Protein AF-X0Y7M7-F1 (afdb_monomer_lite)

Radius of gyration: 15.65 Å; chains: 1; bounding box: 41×42×40 Å

Secondary structure (DSSP, 8-state):
-HHHHHHHHHHHHT---TTBPPEEEEEE-TTS-EEEEE-----EEHHHHHHHTT--HHHHHHHHHHHHHHHHHHHHTT---S---GGGEEEEEETTEEEEEE---SHHHHTT-----

Foldseek 3Di:
DVVLLVVVQVLQCPDDDQQEKHWPGWDADPVRHIDTDIDDAPFAFLVVVCVVVVPDPVRSVVQVVLVVVSQVSSVVSVAHQVDDDRRQWGWDADVNDTGIHGYGSNSVVSVPDPPDD

InterPro domains:
  IPR000719 Protein kinase domain [PF00069] (6-113)
  IPR000719 Protein kinase domain [PS50011] (1-117)
  IPR000719 Protein kinase domain [SM00220] (3-116)
  IPR008271 Serine/threonine-protein kinase, active site [PS00108] (79-91)
  IPR011009 Protein kinase-like domain superfamily [SSF56112] (3-111)

Organism: NCBI:txid412755

pLDDT: mean 82.55, std 17.76, range [35.84, 98.38]

Sequence (117 aa):
VIARFEAERQALAMMDHANIARVFDAGATNTGRPYFVMELVKGIPITEYCDKNNLDTRQRLDLFIDVCKAVQHAHQKGIIHRDIKPTNVMITLHDGKPVPKIIDFGIAKATQHRLTE

Structure (mmCIF, N/CA/C/O backbone):
data_AF-X0Y7M7-F1
#
_entry.id   AF-X0Y7M7-F1
#
loop_
_atom_site.group_PDB
_atom_site.id
_atom_site.type_symbol
_atom_site.label_atom_id
_atom_site.label_alt_id
_atom_site.label_comp_id
_atom_site.label_asym_id
_atom_site.label_entity_id
_atom_site.label_seq_id
_atom_site.pdbx_PDB_ins_code
_atom_site.Cartn_x
_atom_site.Cartn_y
_atom_site.Cartn_z
_atom_site.occupancy
_atom_site.B_iso_or_equiv
_atom_site.auth_seq_id
_atom_site.auth_comp_id
_atom_site.auth_asym_id
_atom_site.auth_atom_id
_atom_site.pdbx_PDB_model_num
ATOM 1 N N . VAL A 1 1 ? 15.244 -13.555 -18.290 1.00 49.25 1 VAL A N 1
ATOM 2 C CA . VAL A 1 1 ? 15.168 -12.646 -17.118 1.00 49.25 1 VAL A CA 1
ATOM 3 C C . VAL A 1 1 ? 14.684 -11.261 -17.538 1.00 49.25 1 VAL A C 1
ATOM 5 O O . VAL A 1 1 ? 13.636 -10.861 -17.057 1.00 49.25 1 VAL A O 1
ATOM 8 N N . ILE A 1 2 ? 15.342 -10.594 -18.497 1.00 51.91 2 ILE A N 1
ATOM 9 C CA . ILE A 1 2 ? 14.960 -9.246 -18.977 1.00 51.91 2 ILE A CA 1
ATOM 10 C C . ILE A 1 2 ? 13.522 -9.192 -19.542 1.00 51.91 2 ILE A C 1
ATOM 12 O O . ILE A 1 2 ? 12.723 -8.398 -19.066 1.00 51.91 2 ILE A O 1
ATOM 16 N N . ALA A 1 3 ? 13.138 -10.113 -20.434 1.00 51.00 3 ALA A N 1
ATOM 17 C CA . ALA A 1 3 ? 11.786 -10.125 -21.022 1.00 51.00 3 ALA A CA 1
ATOM 18 C C . ALA A 1 3 ? 10.641 -10.332 -20.001 1.00 51.00 3 ALA A C 1
ATOM 20 O O . ALA A 1 3 ? 9.521 -9.875 -20.206 1.00 51.00 3 ALA A O 1
ATOM 21 N N . ARG A 1 4 ? 10.911 -11.013 -18.876 1.00 52.66 4 ARG A N 1
ATOM 22 C CA . ARG A 1 4 ? 9.922 -11.222 -17.801 1.00 52.66 4 ARG A CA 1
ATOM 23 C C . ARG A 1 4 ? 9.771 -9.963 -16.944 1.00 52.66 4 ARG A C 1
ATOM 25 O O . ARG A 1 4 ? 8.653 -9.584 -16.620 1.00 52.66 4 ARG A O 1
ATOM 32 N N . PHE A 1 5 ? 10.891 -9.289 -16.677 1.00 56.59 5 PHE A N 1
ATOM 33 C CA . PHE A 1 5 ? 10.921 -7.987 -16.014 1.00 56.59 5 PHE A CA 1
ATOM 34 C C . PHE A 1 5 ? 10.150 -6.923 -16.812 1.00 56.59 5 PHE A C 1
ATOM 36 O O . PHE A 1 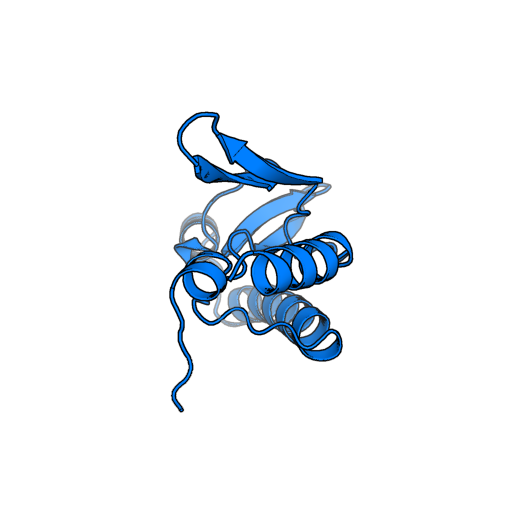5 ? 9.379 -6.163 -16.235 1.00 56.59 5 PHE A O 1
ATOM 43 N N . GLU A 1 6 ? 10.285 -6.907 -18.141 1.00 62.28 6 GLU A N 1
ATOM 44 C CA . GLU A 1 6 ? 9.525 -6.002 -19.017 1.00 62.28 6 GLU A CA 1
ATOM 45 C C . GLU A 1 6 ? 8.018 -6.301 -19.030 1.00 62.28 6 GLU A C 1
ATOM 47 O O . GLU A 1 6 ? 7.215 -5.369 -18.959 1.00 62.28 6 GLU A O 1
ATOM 52 N N . ALA A 1 7 ? 7.626 -7.580 -19.061 1.00 60.72 7 ALA A N 1
ATOM 53 C CA . ALA A 1 7 ? 6.219 -7.983 -19.016 1.00 60.72 7 ALA A CA 1
ATOM 54 C C . ALA A 1 7 ? 5.549 -7.619 -17.677 1.00 60.72 7 ALA A C 1
ATOM 56 O O . ALA A 1 7 ? 4.432 -7.100 -17.655 1.00 60.72 7 ALA A O 1
ATOM 57 N N . GLU A 1 8 ? 6.239 -7.826 -16.552 1.00 59.84 8 GLU A N 1
ATOM 58 C CA . GLU A 1 8 ? 5.741 -7.419 -15.232 1.00 59.84 8 GLU A CA 1
ATOM 59 C C . GLU A 1 8 ? 5.702 -5.892 -15.085 1.00 59.84 8 GLU A C 1
ATOM 61 O O . GLU A 1 8 ? 4.730 -5.364 -14.543 1.00 59.84 8 GLU A O 1
ATOM 66 N N . ARG A 1 9 ? 6.679 -5.164 -15.649 1.00 65.38 9 ARG A N 1
ATOM 67 C CA . ARG A 1 9 ? 6.650 -3.693 -15.723 1.00 65.38 9 ARG A CA 1
ATOM 68 C C . ARG A 1 9 ? 5.396 -3.195 -16.439 1.00 65.38 9 ARG A C 1
ATOM 70 O O . ARG A 1 9 ? 4.742 -2.278 -15.952 1.00 65.38 9 ARG A O 1
ATOM 77 N N . GLN A 1 10 ? 5.045 -3.806 -17.570 1.00 66.19 10 GLN A N 1
ATOM 78 C CA . GLN A 1 10 ? 3.826 -3.468 -18.308 1.00 66.19 10 GLN A CA 1
ATOM 79 C C . GLN A 1 10 ? 2.562 -3.778 -17.502 1.00 66.19 10 GLN A C 1
ATOM 81 O O . GLN A 1 10 ? 1.656 -2.950 -17.455 1.00 66.19 10 GLN A O 1
ATOM 86 N N . ALA A 1 11 ? 2.509 -4.925 -16.823 1.00 66.88 11 ALA A N 1
ATOM 87 C CA . ALA A 1 11 ? 1.364 -5.296 -15.995 1.00 66.8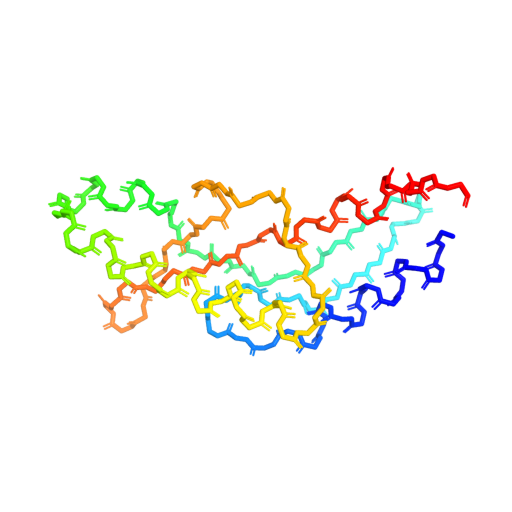8 11 ALA A CA 1
ATOM 88 C C . ALA A 1 11 ? 1.135 -4.302 -14.838 1.00 66.88 11 ALA A C 1
ATOM 90 O O . ALA A 1 11 ? -0.000 -3.904 -14.577 1.00 66.88 11 ALA A O 1
ATOM 91 N N . LEU A 1 12 ? 2.213 -3.847 -14.193 1.00 68.00 12 LEU A N 1
ATOM 92 C CA . LEU A 1 12 ? 2.167 -2.869 -13.101 1.00 68.00 12 LEU A CA 1
ATOM 93 C C . LEU A 1 12 ? 1.864 -1.448 -13.585 1.00 68.00 12 LEU A C 1
ATOM 95 O O . LEU A 1 12 ? 1.128 -0.728 -12.918 1.00 68.00 12 LEU A O 1
ATOM 99 N N . ALA A 1 13 ? 2.364 -1.054 -14.758 1.00 69.81 13 ALA A N 1
ATOM 100 C CA . ALA A 1 13 ? 2.018 0.229 -15.375 1.00 69.81 13 ALA A CA 1
ATOM 101 C C . ALA A 1 13 ? 0.528 0.312 -15.763 1.00 69.81 13 ALA A C 1
ATOM 103 O O . ALA A 1 13 ? -0.036 1.401 -15.827 1.00 69.81 13 ALA A O 1
ATOM 104 N N . MET A 1 14 ? -0.128 -0.833 -15.990 1.00 68.75 14 MET A N 1
ATOM 105 C CA . MET A 1 14 ? -1.570 -0.915 -16.254 1.00 68.75 14 MET A CA 1
ATOM 106 C C . MET A 1 14 ? -2.435 -0.970 -14.981 1.00 68.75 14 MET A C 1
ATOM 108 O O . MET A 1 14 ? -3.665 -1.044 -15.079 1.00 68.75 14 MET A O 1
ATOM 112 N N . MET A 1 15 ? -1.842 -0.965 -13.783 1.00 75.44 15 MET A N 1
ATOM 113 C CA . MET A 1 15 ? -2.606 -0.889 -12.537 1.00 75.44 15 MET A CA 1
ATOM 114 C C . MET A 1 15 ? -3.022 0.553 -12.242 1.00 75.44 15 MET A C 1
ATOM 116 O O . MET A 1 15 ? -2.242 1.347 -11.722 1.00 75.44 15 MET A O 1
ATOM 120 N N . ASP A 1 16 ? -4.291 0.859 -12.511 1.00 82.50 16 ASP A N 1
ATOM 121 C CA . ASP A 1 16 ? -4.938 2.099 -12.079 1.00 82.50 16 ASP A CA 1
ATOM 122 C C . ASP A 1 16 ? -6.064 1.790 -11.086 1.00 82.50 16 ASP A C 1
ATOM 124 O O . ASP A 1 16 ? -7.121 1.263 -11.440 1.00 82.50 16 ASP A O 1
ATOM 128 N N . HIS A 1 17 ? -5.802 2.075 -9.810 1.00 90.44 17 HIS A N 1
ATOM 129 C CA . HIS A 1 17 ? -6.750 1.894 -8.718 1.00 90.44 17 HIS A CA 1
ATOM 130 C C . HIS A 1 17 ? -6.456 2.898 -7.600 1.00 90.44 17 HIS A C 1
ATOM 132 O O . HIS A 1 17 ? -5.302 3.070 -7.212 1.00 90.44 17 HIS A O 1
ATOM 138 N N . ALA A 1 18 ? -7.491 3.520 -7.026 1.00 92.62 18 ALA A N 1
ATOM 139 C CA . ALA A 1 18 ? -7.328 4.559 -6.003 1.00 92.62 18 ALA A CA 1
ATOM 140 C C . ALA A 1 18 ? -6.517 4.081 -4.781 1.00 92.62 18 ALA A C 1
ATOM 142 O O . ALA A 1 18 ? -5.673 4.811 -4.263 1.00 92.62 18 ALA A O 1
ATOM 143 N N . ASN A 1 19 ? -6.728 2.827 -4.367 1.00 95.44 19 ASN A N 1
ATOM 144 C CA . ASN A 1 19 ? -6.054 2.209 -3.220 1.00 95.44 19 ASN A CA 1
ATOM 145 C C . ASN A 1 19 ? -4.729 1.497 -3.566 1.00 95.44 19 ASN A C 1
ATOM 147 O O . ASN A 1 19 ? -4.225 0.709 -2.767 1.00 95.44 19 ASN A O 1
ATOM 151 N N . ILE A 1 20 ? -4.154 1.744 -4.746 1.00 92.56 20 ILE A N 1
ATOM 152 C CA . ILE A 1 20 ? -2.823 1.249 -5.116 1.00 92.56 20 ILE A CA 1
ATOM 153 C C . ILE A 1 20 ? -1.948 2.433 -5.531 1.00 92.56 20 ILE A C 1
ATOM 155 O O . ILE A 1 20 ? -2.418 3.371 -6.174 1.00 92.56 20 ILE A O 1
ATOM 159 N N . ALA A 1 21 ? -0.688 2.438 -5.105 1.00 91.50 21 ALA A N 1
ATOM 160 C CA . ALA A 1 21 ? 0.285 3.412 -5.569 1.00 91.50 21 ALA A CA 1
ATOM 161 C C . ALA A 1 21 ? 0.596 3.166 -7.046 1.00 91.50 21 ALA A C 1
ATOM 163 O O . ALA A 1 21 ? 0.916 2.044 -7.447 1.00 91.50 21 ALA A O 1
ATOM 164 N N . ARG A 1 22 ? 0.496 4.219 -7.858 1.00 88.00 22 ARG A N 1
ATOM 165 C CA . ARG A 1 22 ? 0.788 4.109 -9.290 1.00 88.00 22 ARG A CA 1
ATOM 166 C C . ARG A 1 22 ? 2.283 3.944 -9.522 1.00 88.00 22 ARG A C 1
ATOM 168 O O . ARG A 1 22 ? 3.085 4.680 -8.950 1.00 88.00 22 ARG A O 1
ATOM 175 N N . VAL A 1 23 ? 2.652 3.029 -10.411 1.00 83.56 23 VAL A N 1
ATOM 176 C CA . VAL A 1 23 ? 4.012 2.940 -10.951 1.00 83.56 23 VAL A CA 1
ATOM 177 C C . VAL A 1 23 ? 4.057 3.785 -12.219 1.00 83.56 23 VAL A C 1
ATOM 179 O O . VAL A 1 23 ? 3.289 3.549 -13.147 1.00 83.56 23 VAL A O 1
ATOM 182 N N . PHE A 1 24 ? 4.928 4.789 -12.246 1.00 83.81 24 PHE A N 1
ATOM 183 C CA . PHE A 1 24 ? 5.098 5.676 -13.396 1.00 83.81 24 PHE A CA 1
ATOM 184 C C . PHE A 1 24 ? 6.112 5.125 -14.392 1.00 83.81 24 PHE A C 1
ATOM 186 O O . PHE A 1 24 ? 5.898 5.222 -15.597 1.00 83.81 24 PHE A O 1
ATOM 193 N N . ASP A 1 25 ? 7.209 4.548 -13.896 1.00 80.19 25 ASP A N 1
ATOM 194 C CA . ASP A 1 25 ? 8.254 3.986 -14.744 1.00 80.19 25 ASP A CA 1
ATOM 195 C C . ASP A 1 25 ? 9.084 2.925 -14.007 1.00 80.19 25 ASP A C 1
ATOM 197 O O . ASP A 1 25 ? 9.041 2.809 -12.780 1.00 80.19 25 ASP A O 1
ATOM 201 N N . ALA A 1 26 ? 9.868 2.156 -14.753 1.00 78.50 26 ALA A N 1
ATOM 202 C CA . ALA A 1 26 ? 10.904 1.291 -14.214 1.00 78.50 26 ALA A CA 1
ATOM 203 C C . ALA A 1 26 ? 12.059 1.176 -15.202 1.00 78.50 26 ALA A C 1
ATOM 205 O O . ALA A 1 26 ? 11.853 1.161 -16.415 1.00 78.50 26 ALA A O 1
ATOM 206 N N . GLY A 1 27 ? 13.266 1.015 -14.679 1.00 79.00 27 GLY A N 1
ATOM 207 C CA . GLY A 1 27 ? 14.460 0.895 -15.499 1.00 79.00 27 GLY A CA 1
ATOM 208 C C . GLY A 1 27 ? 15.599 0.228 -14.751 1.00 79.00 27 GLY A C 1
ATOM 209 O O . GLY A 1 27 ? 15.404 -0.412 -13.716 1.00 79.00 27 GLY A O 1
ATOM 210 N N . ALA A 1 28 ? 16.804 0.391 -15.285 1.00 83.06 28 ALA A N 1
ATOM 211 C CA . ALA A 1 28 ? 18.037 -0.005 -14.629 1.00 83.06 28 ALA A CA 1
ATOM 212 C C . ALA A 1 28 ? 19.027 1.162 -14.653 1.00 83.06 28 ALA A C 1
ATOM 214 O O . ALA A 1 28 ? 19.077 1.927 -15.614 1.00 83.06 28 ALA A O 1
ATOM 215 N N . THR A 1 29 ? 19.815 1.311 -13.592 1.00 85.25 29 THR A N 1
ATOM 216 C CA . THR A 1 29 ? 20.925 2.268 -13.563 1.00 85.25 29 THR A CA 1
ATOM 217 C C . THR A 1 29 ? 21.988 1.882 -14.595 1.00 85.25 29 THR A C 1
ATOM 219 O O . THR A 1 29 ? 22.040 0.742 -15.055 1.00 85.25 29 THR A O 1
ATOM 222 N N . ASN A 1 30 ? 22.935 2.782 -14.869 1.00 86.06 30 ASN A N 1
ATOM 223 C CA . ASN A 1 30 ? 24.105 2.488 -15.716 1.00 86.06 30 ASN A CA 1
ATOM 224 C C . ASN A 1 30 ? 24.939 1.291 -15.209 1.00 86.06 30 ASN A C 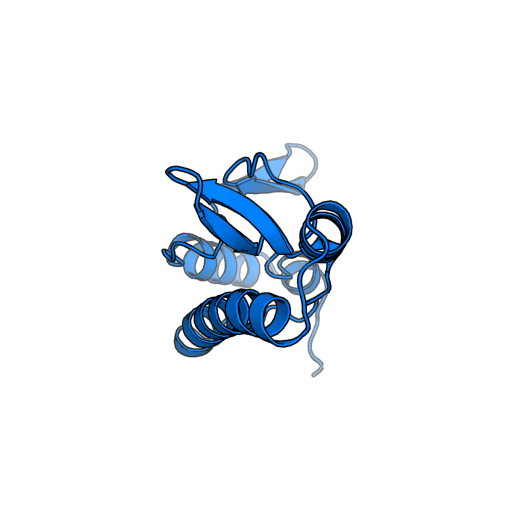1
ATOM 226 O O . ASN A 1 30 ? 25.701 0.697 -15.961 1.00 86.06 30 ASN A O 1
ATOM 230 N N . THR A 1 31 ? 24.797 0.937 -13.929 1.00 89.19 31 THR A N 1
ATOM 231 C CA . THR A 1 31 ? 25.429 -0.226 -13.287 1.00 89.19 31 THR A CA 1
ATOM 232 C C . THR A 1 31 ? 24.543 -1.480 -13.287 1.00 89.19 31 THR A C 1
ATOM 234 O O . THR A 1 31 ? 24.879 -2.465 -12.637 1.00 89.19 31 THR A O 1
ATOM 237 N N . GLY A 1 32 ? 23.403 -1.452 -13.984 1.00 79.12 32 GLY A N 1
ATOM 238 C CA . GLY A 1 32 ? 22.463 -2.566 -14.110 1.00 79.12 32 GLY A CA 1
ATOM 239 C C . GLY A 1 32 ? 21.547 -2.785 -12.902 1.00 79.12 32 GLY A C 1
ATOM 240 O O . GLY A 1 32 ? 20.865 -3.806 -12.844 1.00 79.12 32 GLY A O 1
ATOM 241 N N . ARG A 1 33 ? 21.508 -1.868 -11.922 1.00 78.56 33 ARG A N 1
ATOM 242 C CA . ARG A 1 33 ? 20.630 -2.016 -10.748 1.00 78.56 33 ARG A CA 1
ATOM 243 C C . ARG A 1 33 ? 19.200 -1.615 -11.112 1.00 78.56 33 ARG A C 1
ATOM 245 O O . ARG A 1 33 ? 19.015 -0.480 -11.550 1.00 78.56 33 ARG A O 1
ATOM 252 N N . PRO A 1 34 ? 18.196 -2.487 -10.926 1.00 76.19 34 PRO A N 1
ATOM 253 C CA . PRO A 1 34 ? 16.817 -2.150 -11.251 1.00 76.19 34 PRO A CA 1
ATOM 254 C C . PRO A 1 34 ? 16.280 -1.063 -10.312 1.00 76.19 34 PRO A C 1
ATOM 256 O O . PRO A 1 34 ? 16.601 -1.051 -9.122 1.00 76.19 34 PRO A O 1
ATOM 259 N N . TYR A 1 35 ? 15.445 -0.171 -10.841 1.00 79.94 35 TYR A N 1
ATOM 260 C CA . TYR A 1 35 ? 14.721 0.839 -10.070 1.00 79.94 35 TYR A CA 1
ATOM 261 C C . TYR A 1 35 ? 13.284 0.996 -10.570 1.00 79.94 35 TYR A C 1
ATOM 263 O O . TYR A 1 35 ? 12.973 0.691 -11.722 1.00 79.94 35 TYR A O 1
ATOM 271 N N . PHE A 1 36 ? 12.428 1.528 -9.698 1.00 79.44 36 PHE A N 1
ATOM 272 C CA . PHE A 1 36 ? 11.051 1.901 -10.003 1.00 79.44 36 PHE A CA 1
ATOM 273 C C . PHE A 1 36 ? 10.828 3.369 -9.658 1.00 79.44 36 PHE A C 1
ATOM 275 O O . PHE A 1 36 ? 11.346 3.866 -8.658 1.00 79.44 36 PHE A O 1
ATOM 282 N N . VAL A 1 37 ? 10.033 4.044 -10.477 1.00 85.38 37 VAL A N 1
ATOM 283 C CA . VAL A 1 37 ? 9.494 5.375 -10.210 1.00 85.38 37 VAL A CA 1
ATOM 284 C C . VAL A 1 37 ? 8.010 5.198 -9.941 1.00 85.38 37 VAL A C 1
ATOM 286 O O . VAL A 1 37 ? 7.285 4.656 -10.773 1.00 85.38 37 VAL A O 1
ATOM 289 N N . MET A 1 38 ? 7.549 5.629 -8.774 1.00 86.44 38 MET A N 1
ATOM 290 C CA . MET A 1 38 ? 6.172 5.427 -8.331 1.00 86.44 38 MET A CA 1
ATOM 291 C C . MET A 1 38 ? 5.636 6.650 -7.596 1.00 86.44 38 MET A C 1
ATOM 293 O O . MET A 1 38 ? 6.376 7.574 -7.255 1.00 86.44 38 MET A O 1
ATOM 297 N N . GLU A 1 39 ? 4.330 6.648 -7.371 1.00 89.69 39 GLU A N 1
ATOM 298 C CA . GLU A 1 39 ? 3.614 7.653 -6.601 1.00 89.69 39 GLU A CA 1
ATOM 299 C C . GLU A 1 39 ? 4.228 7.843 -5.209 1.00 89.69 39 GLU A C 1
ATOM 301 O O . GLU A 1 39 ? 4.370 6.898 -4.432 1.00 89.69 39 GLU A O 1
ATOM 306 N N . LEU A 1 40 ? 4.552 9.095 -4.870 1.00 91.44 40 LEU A N 1
ATOM 307 C CA . LEU A 1 40 ? 4.964 9.456 -3.519 1.00 91.44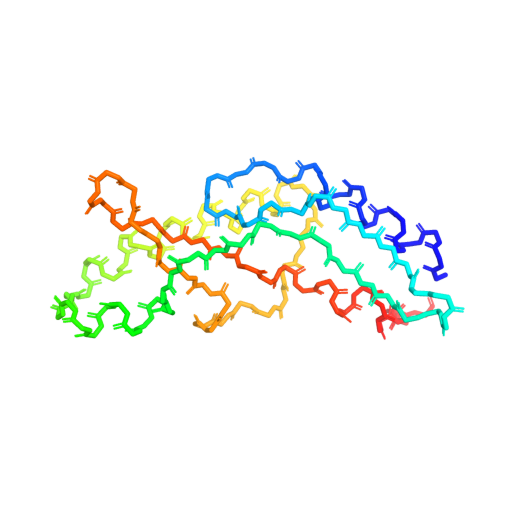 40 LEU A CA 1
ATOM 308 C C . LEU A 1 40 ? 3.734 9.539 -2.611 1.00 91.44 40 LEU A C 1
ATOM 310 O O . LEU A 1 40 ? 3.028 10.549 -2.577 1.00 91.44 40 LEU A O 1
ATOM 314 N N . VAL A 1 41 ? 3.512 8.487 -1.831 1.00 93.00 41 VAL A N 1
ATOM 315 C CA . VAL A 1 41 ? 2.396 8.410 -0.887 1.00 93.00 41 VAL A CA 1
ATOM 316 C C . VAL A 1 41 ? 2.767 9.101 0.425 1.00 93.00 41 VAL A C 1
ATOM 318 O O . VAL A 1 41 ? 3.474 8.548 1.264 1.00 93.00 41 VAL A O 1
ATOM 321 N N . LYS A 1 42 ? 2.273 10.329 0.616 1.00 91.25 42 LYS A N 1
ATOM 322 C CA . LYS A 1 42 ? 2.459 11.115 1.850 1.00 91.25 42 LYS A CA 1
ATOM 323 C C . LYS A 1 42 ? 1.456 10.684 2.927 1.00 91.25 42 LYS A C 1
ATOM 325 O O . LYS A 1 42 ? 0.507 11.405 3.222 1.00 91.25 42 LYS A O 1
ATOM 330 N N . GLY A 1 43 ? 1.642 9.482 3.463 1.00 94.12 43 GLY A N 1
ATOM 331 C CA . GLY A 1 43 ? 0.776 8.891 4.485 1.00 94.12 43 GLY A CA 1
ATOM 332 C C . GLY A 1 43 ? 1.546 8.337 5.680 1.00 94.12 43 GLY A C 1
ATOM 333 O O . GLY A 1 43 ? 2.761 8.497 5.773 1.00 94.12 43 GLY A O 1
ATOM 334 N N . ILE A 1 44 ? 0.835 7.642 6.566 1.00 96.44 44 ILE A N 1
ATOM 335 C CA . ILE A 1 44 ? 1.424 6.838 7.652 1.00 96.44 44 ILE A CA 1
ATOM 336 C C . ILE A 1 44 ? 0.957 5.378 7.545 1.00 96.44 44 ILE A C 1
ATOM 338 O O . ILE A 1 44 ? -0.108 5.146 6.971 1.00 96.44 44 ILE A O 1
ATOM 342 N N . PRO A 1 45 ? 1.696 4.390 8.076 1.00 97.56 45 PRO A N 1
ATOM 343 C CA . PRO A 1 45 ? 1.268 2.992 8.064 1.00 97.56 45 PRO A CA 1
ATOM 344 C C . PRO A 1 45 ? -0.132 2.791 8.658 1.00 97.56 45 PRO A C 1
ATOM 346 O O . PRO A 1 45 ? -0.507 3.444 9.635 1.00 97.56 45 PRO A O 1
ATOM 349 N N . ILE A 1 46 ? -0.902 1.858 8.094 1.00 98.12 46 ILE A N 1
ATOM 350 C CA . ILE A 1 46 ? -2.308 1.640 8.466 1.00 98.12 46 ILE A CA 1
ATOM 351 C C . ILE A 1 46 ? -2.505 1.361 9.958 1.00 98.12 46 ILE A C 1
ATOM 353 O O . ILE A 1 46 ? -3.416 1.915 10.564 1.00 98.12 46 ILE A O 1
ATOM 357 N N . THR A 1 47 ? -1.640 0.557 10.578 1.00 97.25 47 THR A N 1
ATOM 358 C CA . THR A 1 47 ? -1.733 0.254 12.013 1.00 97.25 47 THR A CA 1
ATOM 359 C C . THR A 1 47 ? -1.464 1.487 12.866 1.00 97.25 47 THR A C 1
ATOM 361 O O . THR A 1 47 ? -2.216 1.752 13.796 1.00 97.25 47 THR A O 1
ATOM 364 N N . GLU A 1 48 ? -0.470 2.296 12.494 1.00 98.00 48 GLU A N 1
ATOM 365 C CA . GLU A 1 48 ? -0.158 3.548 13.188 1.00 98.00 48 GLU A CA 1
ATOM 366 C C . GLU A 1 48 ? -1.322 4.544 13.101 1.00 98.00 48 GLU A C 1
ATOM 368 O O . GLU A 1 48 ? -1.663 5.184 14.094 1.00 98.00 48 GLU A O 1
ATOM 373 N N . TYR A 1 49 ? -1.974 4.649 11.938 1.00 98.06 49 TYR A N 1
ATOM 374 C CA . TYR A 1 49 ? -3.176 5.469 11.792 1.00 98.06 49 TYR A CA 1
ATOM 375 C C . TYR A 1 49 ? -4.312 4.984 12.695 1.00 98.06 49 TYR A C 1
ATOM 377 O O . TYR A 1 49 ? -4.918 5.790 13.404 1.00 98.06 49 TYR A O 1
ATOM 385 N N . CYS A 1 50 ? -4.591 3.680 12.683 1.00 98.25 50 CYS A N 1
ATOM 386 C CA . CYS A 1 50 ? -5.641 3.087 13.504 1.00 98.25 50 CYS A CA 1
ATOM 387 C C . CYS A 1 50 ? -5.412 3.342 14.997 1.00 98.25 50 CYS A C 1
ATOM 389 O O . CYS A 1 50 ? -6.357 3.670 15.710 1.00 98.25 50 CYS A O 1
ATOM 391 N N . ASP A 1 51 ? -4.167 3.222 15.457 1.00 98.00 51 ASP A N 1
ATOM 392 C CA . ASP A 1 51 ? -3.817 3.405 16.863 1.00 98.00 51 ASP A CA 1
ATOM 393 C C . ASP A 1 51 ? -3.869 4.886 17.266 1.00 98.00 51 ASP A C 1
ATOM 395 O O . ASP A 1 51 ? -4.499 5.223 18.266 1.00 98.00 51 ASP A O 1
ATOM 399 N N . LYS A 1 52 ? -3.319 5.801 16.453 1.00 97.94 52 LYS A N 1
ATOM 400 C CA . LYS A 1 52 ? -3.370 7.252 16.727 1.00 97.94 52 LYS A CA 1
ATOM 401 C C . LYS A 1 52 ? -4.791 7.809 16.801 1.00 97.94 52 LYS A C 1
ATOM 403 O O . LYS A 1 52 ? -5.037 8.746 17.554 1.00 97.94 52 LYS A O 1
ATOM 408 N N . ASN A 1 53 ? -5.710 7.256 16.012 1.00 97.88 53 ASN A N 1
ATOM 409 C CA . ASN A 1 53 ? -7.105 7.697 15.966 1.00 97.88 53 ASN A CA 1
ATOM 410 C C . ASN A 1 53 ? -8.026 6.854 16.860 1.00 97.88 53 ASN A C 1
ATOM 412 O O . ASN A 1 53 ? -9.234 7.069 16.840 1.00 97.88 53 ASN A O 1
ATOM 416 N N . ASN A 1 54 ? -7.473 5.915 17.640 1.00 98.06 54 ASN A N 1
ATOM 417 C CA . ASN A 1 54 ? -8.222 5.006 18.512 1.00 98.06 54 ASN A CA 1
ATOM 418 C C . ASN A 1 54 ? -9.380 4.295 17.790 1.00 98.06 54 ASN A C 1
ATOM 420 O O . ASN A 1 54 ? -10.477 4.174 18.333 1.00 98.06 54 ASN A O 1
ATOM 424 N N . LEU A 1 55 ? -9.139 3.840 16.556 1.00 98.38 55 LEU A N 1
ATOM 425 C CA . LEU A 1 55 ? -10.172 3.181 15.763 1.00 98.38 55 LEU A CA 1
ATOM 426 C C . LEU A 1 55 ? -10.591 1.859 16.403 1.00 98.38 55 LEU A C 1
ATOM 428 O O . LEU A 1 55 ? -9.740 1.027 16.752 1.00 98.38 55 LEU A O 1
ATOM 432 N N . ASP A 1 56 ? -11.901 1.646 16.472 1.00 98.31 56 ASP A N 1
ATOM 433 C CA . ASP A 1 56 ? -12.482 0.379 16.889 1.00 98.31 56 ASP A CA 1
ATOM 434 C C . ASP A 1 56 ? -12.300 -0.713 15.818 1.00 98.31 56 ASP A C 1
ATOM 436 O O . ASP A 1 56 ? -11.835 -0.482 14.695 1.00 98.31 56 ASP A O 1
ATOM 440 N N . THR A 1 57 ? -12.658 -1.951 16.160 1.00 98.25 57 THR A N 1
ATOM 441 C CA . THR A 1 57 ? -12.521 -3.091 15.246 1.00 98.25 57 THR A CA 1
ATOM 442 C C . THR A 1 57 ? -13.301 -2.903 13.947 1.00 98.25 57 THR A C 1
ATOM 444 O O . THR A 1 57 ? -12.814 -3.308 12.893 1.00 98.25 57 THR A O 1
ATOM 447 N N . ARG A 1 58 ? -14.490 -2.294 13.991 1.00 98.31 58 ARG A N 1
ATOM 448 C CA . ARG A 1 58 ? -15.320 -2.103 12.798 1.00 98.31 58 ARG A CA 1
ATOM 449 C C . ARG A 1 58 ? -14.660 -1.108 11.848 1.00 98.31 58 ARG A C 1
ATOM 451 O O . ARG A 1 58 ? -14.471 -1.432 10.684 1.00 98.31 58 ARG A O 1
ATOM 458 N N . GLN A 1 59 ? -14.210 0.029 12.363 1.00 98.00 59 GLN A N 1
ATOM 459 C CA . GLN A 1 59 ? -13.513 1.056 11.591 1.00 98.00 59 GLN A CA 1
ATOM 460 C C . GLN A 1 59 ? -12.205 0.531 10.979 1.00 98.00 59 GLN A C 1
ATOM 462 O O . GLN A 1 59 ? -11.872 0.846 9.836 1.00 98.00 59 GLN A O 1
ATOM 467 N N . ARG A 1 60 ? -11.466 -0.314 11.711 1.00 98.25 60 ARG A N 1
ATOM 468 C CA . ARG A 1 60 ? -10.273 -0.999 11.181 1.00 98.25 60 ARG A CA 1
ATOM 469 C C . ARG A 1 60 ? -10.626 -1.937 10.023 1.00 98.25 60 ARG A C 1
ATOM 471 O O . ARG A 1 60 ? -9.902 -1.977 9.029 1.00 98.25 60 ARG A O 1
ATOM 478 N N . LEU A 1 61 ? -11.725 -2.684 10.142 1.00 98.25 61 LEU A N 1
ATOM 479 C CA . LEU A 1 61 ? -12.202 -3.574 9.083 1.00 98.25 61 LEU A CA 1
ATOM 480 C C . LEU A 1 61 ? -12.695 -2.800 7.858 1.00 98.25 61 LEU A C 1
ATOM 482 O O . LEU A 1 61 ? -12.433 -3.246 6.746 1.00 98.25 61 LEU A O 1
ATOM 486 N N . ASP A 1 62 ? -13.317 -1.634 8.034 1.00 97.88 62 ASP A N 1
ATOM 487 C CA . ASP A 1 62 ? -13.738 -0.783 6.916 1.00 97.88 62 ASP A CA 1
ATOM 488 C C . ASP A 1 62 ? -12.535 -0.354 6.057 1.00 97.88 62 ASP A C 1
ATOM 490 O O . ASP A 1 62 ? -12.565 -0.493 4.833 1.00 97.88 62 ASP A O 1
ATOM 494 N N . LEU A 1 63 ? -11.424 0.054 6.686 1.00 98.06 63 LEU A N 1
ATOM 495 C CA . LEU A 1 63 ? -10.169 0.324 5.969 1.00 98.06 63 LEU A CA 1
ATOM 496 C C . LEU A 1 63 ? -9.618 -0.936 5.289 1.00 98.06 63 LEU A C 1
ATOM 498 O O . LEU A 1 63 ? -9.137 -0.884 4.157 1.00 98.06 63 LEU A O 1
ATOM 502 N N . PHE A 1 64 ? -9.677 -2.081 5.970 1.00 97.62 64 PHE A N 1
ATOM 503 C CA . PHE A 1 64 ? -9.157 -3.331 5.427 1.00 97.62 64 PHE A CA 1
ATOM 504 C C . PHE A 1 64 ? -9.971 -3.840 4.229 1.00 97.62 64 PHE A C 1
ATOM 506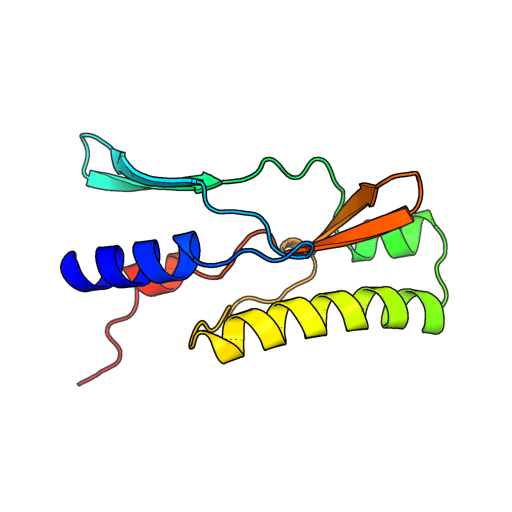 O O . PHE A 1 64 ? -9.397 -4.394 3.295 1.00 97.62 64 PHE A O 1
ATOM 513 N N . ILE A 1 65 ? -11.281 -3.590 4.188 1.00 98.25 65 ILE A N 1
ATOM 514 C CA . ILE A 1 65 ? -12.126 -3.897 3.028 1.00 98.25 65 ILE A CA 1
ATOM 515 C C . ILE A 1 65 ? -11.608 -3.175 1.777 1.00 98.25 65 ILE A C 1
ATOM 517 O O . ILE A 1 65 ? -11.533 -3.784 0.709 1.00 98.25 65 ILE A O 1
ATOM 521 N N . ASP A 1 66 ? -11.194 -1.913 1.889 1.00 97.81 66 ASP A N 1
ATOM 522 C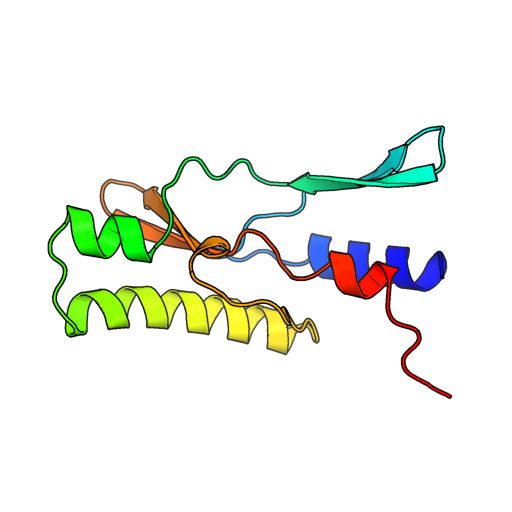 CA . ASP A 1 66 ? -10.631 -1.172 0.754 1.00 97.81 66 ASP A CA 1
ATOM 523 C C . ASP A 1 66 ? -9.257 -1.709 0.322 1.00 97.81 66 ASP A C 1
ATOM 525 O O . ASP A 1 66 ? -8.963 -1.783 -0.876 1.00 97.81 66 ASP A O 1
ATOM 529 N N . VAL A 1 67 ? -8.446 -2.195 1.269 1.00 97.12 67 VAL A N 1
ATOM 530 C CA . VAL A 1 67 ? -7.220 -2.954 0.962 1.00 97.12 67 VAL A CA 1
ATOM 531 C C . VAL A 1 67 ? -7.561 -4.231 0.184 1.00 97.12 67 VAL A C 1
ATOM 533 O O . VAL A 1 67 ? -6.939 -4.513 -0.841 1.00 97.12 67 VAL A O 1
ATOM 536 N N . CYS A 1 68 ? -8.580 -4.986 0.608 1.00 97.19 68 CYS A N 1
ATOM 537 C CA . CYS A 1 68 ? -9.031 -6.189 -0.091 1.00 97.19 68 CYS A CA 1
ATOM 538 C C . CYS A 1 68 ? -9.524 -5.890 -1.514 1.00 97.19 68 CYS A C 1
ATOM 540 O O . CYS A 1 68 ? -9.209 -6.656 -2.424 1.00 97.19 68 CYS A O 1
ATOM 542 N N . LYS A 1 69 ? -10.235 -4.776 -1.734 1.00 96.81 69 LYS A N 1
ATOM 543 C CA . LYS A 1 69 ? -10.658 -4.341 -3.079 1.00 96.81 69 LYS A CA 1
ATOM 544 C C . LYS A 1 69 ? -9.457 -4.076 -3.989 1.00 96.81 69 LYS A C 1
ATOM 546 O O . LYS A 1 69 ? -9.442 -4.553 -5.122 1.00 96.81 69 LYS A O 1
ATOM 551 N N . ALA A 1 70 ? -8.420 -3.398 -3.488 1.00 94.00 70 ALA A N 1
ATOM 552 C CA . ALA A 1 70 ? -7.170 -3.214 -4.230 1.00 94.00 70 ALA A CA 1
ATOM 553 C C . ALA A 1 70 ? -6.486 -4.545 -4.571 1.00 94.00 70 ALA A C 1
ATOM 555 O O . ALA A 1 70 ? -6.072 -4.761 -5.710 1.00 94.00 70 ALA A O 1
ATOM 556 N N . VAL A 1 71 ? -6.389 -5.462 -3.606 1.00 93.12 71 VAL A N 1
ATOM 557 C CA . VAL A 1 71 ? -5.800 -6.789 -3.838 1.00 93.12 71 VAL A CA 1
ATOM 558 C C . VAL A 1 71 ? -6.607 -7.573 -4.875 1.00 93.12 71 VAL A C 1
ATOM 560 O O . VAL A 1 71 ? -6.031 -8.147 -5.797 1.00 93.12 71 VAL A O 1
ATOM 563 N N . GLN A 1 72 ? -7.938 -7.551 -4.787 1.00 94.19 72 GLN A N 1
ATOM 564 C CA . GLN A 1 72 ? -8.808 -8.198 -5.766 1.00 94.19 72 GLN A CA 1
ATOM 565 C C . GLN A 1 72 ? -8.623 -7.613 -7.169 1.00 94.19 72 GLN A C 1
ATOM 567 O O . GLN A 1 72 ? -8.535 -8.366 -8.138 1.00 94.19 72 GLN A O 1
ATOM 572 N N . HIS A 1 73 ? -8.506 -6.291 -7.281 1.00 90.44 73 HIS A N 1
ATOM 573 C CA . HIS A 1 73 ? -8.231 -5.624 -8.548 1.00 90.44 73 HIS A CA 1
ATOM 574 C C . HIS A 1 73 ? -6.896 -6.072 -9.166 1.00 90.44 73 HIS A C 1
ATOM 576 O O . HIS A 1 73 ? -6.823 -6.317 -10.371 1.00 90.44 73 HIS A O 1
ATOM 582 N N . ALA A 1 74 ? -5.846 -6.222 -8.355 1.00 87.25 74 ALA A N 1
ATOM 583 C CA . ALA A 1 74 ? -4.569 -6.759 -8.819 1.00 87.25 74 ALA A CA 1
ATOM 584 C C . ALA A 1 74 ? -4.696 -8.226 -9.270 1.00 87.25 74 ALA A C 1
ATOM 586 O O . ALA A 1 74 ? -4.212 -8.590 -10.343 1.00 87.25 74 ALA A O 1
ATOM 587 N N . HIS A 1 75 ? -5.422 -9.051 -8.510 1.00 88.56 75 HIS A N 1
ATOM 588 C CA . HIS A 1 75 ? -5.663 -10.453 -8.858 1.00 88.56 75 HIS A CA 1
ATOM 589 C C . HIS A 1 75 ? -6.418 -10.609 -10.187 1.00 88.56 75 HIS A C 1
ATOM 591 O O . HIS A 1 75 ? -6.074 -11.481 -10.980 1.00 88.56 75 HIS A O 1
ATOM 597 N N . GLN A 1 76 ? -7.391 -9.740 -10.483 1.00 87.12 76 GLN A N 1
ATOM 598 C CA . GLN A 1 76 ? -8.099 -9.725 -11.774 1.00 87.12 76 GLN A CA 1
ATOM 599 C C . GLN A 1 76 ? -7.172 -9.437 -12.966 1.00 87.12 76 GLN A C 1
ATOM 601 O O . GLN A 1 76 ? -7.492 -9.805 -14.093 1.00 87.12 76 GLN A O 1
ATOM 606 N N . LYS A 1 77 ? -6.016 -8.811 -12.721 1.00 81.69 77 LYS A N 1
ATOM 607 C CA . LYS A 1 77 ? -4.958 -8.573 -13.713 1.00 81.69 77 LYS A CA 1
ATOM 608 C C . LYS A 1 77 ? -3.840 -9.625 -13.672 1.00 81.69 77 LYS A C 1
ATOM 610 O O . LYS A 1 77 ? -2.815 -9.448 -14.322 1.00 81.69 77 LYS A O 1
ATOM 615 N N . GLY A 1 78 ? -4.015 -10.705 -12.906 1.00 80.44 78 GLY A N 1
ATOM 616 C CA . GLY A 1 78 ? -3.029 -11.780 -12.759 1.00 80.44 78 GLY A CA 1
ATOM 617 C C . GLY A 1 78 ? -1.818 -11.423 -11.891 1.00 80.44 78 GLY A C 1
ATOM 618 O O . GLY A 1 78 ? -0.826 -12.150 -11.896 1.00 80.44 78 GLY A O 1
ATOM 619 N N . ILE A 1 79 ? -1.873 -10.319 -11.140 1.00 80.19 79 ILE A N 1
ATOM 620 C CA . ILE A 1 79 ? -0.762 -9.829 -10.317 1.00 80.19 79 ILE A CA 1
ATOM 621 C C . ILE A 1 79 ? -0.960 -10.294 -8.879 1.00 80.19 79 ILE A C 1
ATOM 623 O O . ILE A 1 79 ? -2.011 -10.066 -8.292 1.00 80.19 79 ILE A O 1
ATOM 627 N N . ILE A 1 80 ? 0.068 -10.903 -8.283 1.00 82.81 80 ILE A N 1
ATOM 628 C CA . ILE A 1 80 ? 0.057 -11.354 -6.884 1.00 82.81 80 ILE A CA 1
ATOM 629 C C . ILE A 1 80 ? 1.058 -10.513 -6.090 1.00 82.81 80 ILE A C 1
ATOM 631 O O . ILE A 1 80 ? 2.246 -10.522 -6.400 1.00 82.81 80 ILE A O 1
ATOM 635 N N . HIS A 1 81 ? 0.605 -9.843 -5.027 1.00 85.38 81 HIS A N 1
ATOM 636 C CA . HIS A 1 81 ? 1.459 -8.952 -4.229 1.00 85.38 81 HIS A CA 1
ATOM 637 C C . HIS A 1 81 ? 2.537 -9.686 -3.411 1.00 85.38 81 HIS A C 1
ATOM 639 O O . HIS A 1 81 ? 3.642 -9.179 -3.256 1.00 85.38 81 HIS A O 1
ATOM 645 N N . ARG A 1 82 ? 2.238 -10.871 -2.856 1.00 84.19 82 ARG A N 1
ATOM 646 C CA . ARG A 1 82 ? 3.168 -11.770 -2.118 1.00 84.19 82 ARG A CA 1
ATOM 647 C C . ARG A 1 82 ? 3.810 -11.261 -0.816 1.00 84.19 82 ARG A C 1
ATOM 649 O O . ARG A 1 82 ? 4.390 -12.074 -0.106 1.00 84.19 82 ARG A O 1
ATOM 656 N N . ASP A 1 83 ? 3.713 -9.976 -0.505 1.00 86.31 83 ASP A N 1
ATOM 657 C CA . ASP A 1 83 ? 4.262 -9.358 0.716 1.00 86.31 83 ASP A CA 1
ATOM 658 C C . ASP A 1 83 ? 3.284 -8.342 1.335 1.00 86.31 83 ASP A C 1
ATOM 660 O O . ASP A 1 83 ? 3.629 -7.200 1.639 1.00 86.31 83 ASP A O 1
ATOM 664 N N . ILE A 1 84 ? 2.010 -8.730 1.452 1.00 90.62 84 ILE A N 1
ATOM 665 C CA . ILE A 1 84 ? 1.009 -7.896 2.125 1.00 90.62 84 ILE A CA 1
ATOM 666 C C . ILE A 1 84 ? 1.301 -7.911 3.625 1.00 90.62 84 ILE A C 1
ATOM 668 O O . ILE A 1 84 ? 1.189 -8.944 4.283 1.00 90.62 84 ILE A O 1
ATOM 672 N N . LYS A 1 85 ? 1.651 -6.743 4.160 1.00 92.44 85 LYS A N 1
ATOM 673 C CA . LYS A 1 85 ? 1.919 -6.502 5.581 1.00 92.44 85 LYS A CA 1
ATOM 674 C C . LYS A 1 85 ? 1.633 -5.034 5.925 1.00 92.44 85 LYS A C 1
ATOM 676 O O . LYS A 1 85 ? 1.625 -4.207 5.011 1.00 92.44 85 LYS A O 1
ATOM 681 N N . PRO A 1 86 ? 1.436 -4.675 7.207 1.00 94.19 86 PRO A N 1
ATOM 682 C CA . PRO A 1 86 ? 1.046 -3.317 7.595 1.00 94.19 86 PRO A CA 1
ATOM 683 C C . PRO A 1 86 ? 1.952 -2.197 7.071 1.00 94.19 86 PRO A C 1
ATOM 685 O O . PRO A 1 86 ? 1.454 -1.142 6.696 1.00 94.19 86 PRO A O 1
ATOM 688 N N . THR A 1 87 ? 3.266 -2.425 6.983 1.00 91.12 87 THR A N 1
ATOM 689 C CA . THR A 1 87 ? 4.222 -1.419 6.483 1.00 91.12 87 THR A CA 1
ATOM 690 C C . THR A 1 87 ? 4.068 -1.117 4.991 1.00 91.12 87 THR A C 1
ATOM 692 O O . THR A 1 87 ? 4.572 -0.101 4.532 1.00 91.12 87 THR A O 1
ATOM 695 N N . ASN A 1 88 ? 3.377 -1.980 4.239 1.00 94.31 88 ASN A N 1
ATOM 696 C CA . ASN A 1 88 ? 3.144 -1.823 2.801 1.00 94.31 88 ASN A CA 1
ATOM 697 C C . ASN A 1 88 ? 1.754 -1.237 2.500 1.00 94.31 88 ASN A C 1
ATOM 699 O O . ASN A 1 88 ? 1.374 -1.124 1.334 1.00 94.31 88 ASN A O 1
ATOM 703 N N . VAL A 1 89 ? 0.997 -0.852 3.535 1.00 96.81 89 VAL A N 1
ATOM 704 C CA . VAL A 1 89 ? -0.309 -0.198 3.420 1.00 96.81 89 VAL A CA 1
ATOM 705 C C . VAL A 1 89 ? -0.257 1.133 4.159 1.00 96.81 89 VAL A C 1
ATOM 707 O O . VAL A 1 89 ? -0.194 1.183 5.386 1.00 96.81 89 VAL A O 1
ATOM 710 N N . MET A 1 90 ? -0.308 2.217 3.397 1.00 97.38 90 MET A N 1
ATOM 711 C CA . MET A 1 90 ? -0.247 3.583 3.906 1.00 97.38 90 MET A CA 1
ATOM 712 C C . MET A 1 90 ? -1.641 4.202 3.918 1.00 97.38 90 MET A C 1
ATOM 714 O O . MET A 1 90 ? -2.420 3.988 2.997 1.00 97.38 90 MET A O 1
ATOM 718 N N . ILE A 1 91 ? -1.952 5.003 4.930 1.00 98.06 91 ILE A N 1
ATOM 719 C CA . ILE A 1 91 ? -3.163 5.818 4.989 1.00 98.06 91 ILE A CA 1
ATOM 720 C C . ILE A 1 91 ? -2.810 7.241 4.582 1.00 98.06 91 ILE A C 1
ATOM 722 O O . ILE A 1 91 ? -1.983 7.896 5.220 1.00 98.06 91 ILE A O 1
ATOM 726 N N . THR A 1 92 ? -3.467 7.720 3.532 1.00 96.50 92 THR A N 1
ATOM 727 C CA . THR A 1 92 ? -3.483 9.131 3.137 1.00 96.50 92 THR A CA 1
ATOM 728 C C . THR A 1 92 ? -4.822 9.757 3.485 1.00 96.50 92 THR A C 1
ATOM 730 O O . THR A 1 92 ? -5.820 9.049 3.601 1.00 96.50 92 THR A O 1
ATOM 733 N N . LEU A 1 93 ? -4.868 11.081 3.601 1.00 95.25 93 LEU A N 1
ATOM 734 C CA . LEU A 1 93 ? -6.125 11.809 3.743 1.00 95.25 93 LEU A CA 1
ATOM 735 C C . LEU A 1 93 ? -6.516 12.422 2.401 1.00 95.25 93 LEU A C 1
ATOM 737 O O . LEU A 1 93 ? -5.739 13.169 1.811 1.00 95.25 93 LEU A O 1
ATOM 741 N N . HIS A 1 94 ? -7.726 12.120 1.945 1.00 92.19 94 HIS A N 1
ATOM 742 C CA . HIS A 1 94 ? -8.326 12.715 0.756 1.00 92.19 94 HIS A CA 1
ATOM 743 C C . HIS A 1 94 ? -9.629 13.386 1.188 1.00 92.19 94 HIS A C 1
ATOM 745 O O . HIS A 1 94 ? -10.524 12.716 1.703 1.00 92.19 94 HIS A O 1
ATOM 751 N N . ASP A 1 95 ? -9.688 14.716 1.097 1.00 92.44 95 ASP A N 1
ATOM 752 C CA . ASP A 1 95 ? -10.786 15.536 1.635 1.00 92.44 95 ASP A CA 1
ATOM 753 C C . ASP A 1 95 ? -11.140 15.194 3.098 1.00 92.44 95 ASP A C 1
ATOM 755 O O . ASP A 1 95 ? -12.302 15.077 3.483 1.00 92.44 95 ASP A O 1
ATOM 759 N N . GLY A 1 96 ? -10.108 14.962 3.920 1.00 90.94 96 GLY A N 1
ATOM 760 C CA . GLY A 1 96 ? -10.245 14.597 5.335 1.00 90.94 96 GLY A CA 1
ATOM 761 C C . GLY A 1 96 ? -10.640 13.139 5.601 1.00 90.94 96 GLY A C 1
ATOM 762 O O . GLY A 1 96 ? -10.671 12.730 6.760 1.00 90.94 96 GLY A O 1
ATOM 763 N N . LYS A 1 97 ? -10.899 12.332 4.567 1.00 94.25 97 LYS A N 1
ATOM 764 C CA . LYS A 1 97 ? -11.223 10.907 4.709 1.00 94.25 97 LYS A CA 1
ATOM 765 C C . LYS A 1 97 ? -9.967 10.040 4.600 1.00 94.25 97 LYS A C 1
ATOM 767 O O . LYS A 1 97 ? -9.155 10.281 3.702 1.00 94.25 97 LYS A O 1
ATOM 772 N N . PRO A 1 98 ? -9.796 9.023 5.464 1.00 96.81 98 PRO A N 1
ATOM 773 C CA . PRO A 1 98 ? -8.694 8.083 5.336 1.00 96.81 98 PRO A CA 1
ATOM 774 C C . PRO A 1 98 ? -8.884 7.198 4.109 1.00 96.81 98 PRO A C 1
ATOM 776 O O . PRO A 1 98 ? -9.925 6.572 3.931 1.00 96.81 98 PRO A O 1
ATOM 779 N N . VAL A 1 99 ? -7.851 7.132 3.278 1.00 97.00 99 VAL A N 1
ATOM 780 C CA . VAL A 1 99 ? -7.795 6.283 2.091 1.00 97.00 99 VAL A CA 1
ATOM 781 C C . VAL A 1 99 ? -6.568 5.382 2.217 1.00 97.00 99 VAL A C 1
ATOM 783 O O . VAL A 1 99 ? -5.445 5.899 2.238 1.00 97.00 99 VAL A O 1
ATOM 786 N N . PRO A 1 100 ? -6.740 4.051 2.315 1.00 97.56 100 PRO A N 1
ATOM 787 C CA . PRO A 1 100 ? -5.619 3.125 2.300 1.00 97.56 100 PRO A CA 1
ATOM 788 C C . PRO A 1 100 ? -5.040 3.024 0.894 1.00 97.56 100 PRO A C 1
ATOM 790 O O . PRO A 1 100 ? -5.773 2.959 -0.091 1.00 97.56 100 PRO A O 1
ATOM 793 N N . LYS A 1 101 ? -3.717 2.981 0.799 1.00 96.00 101 LYS A N 1
ATOM 794 C CA . LYS A 1 101 ? -2.975 2.832 -0.445 1.00 96.00 101 LYS A CA 1
ATOM 795 C C . LYS A 1 101 ? -1.845 1.833 -0.248 1.00 96.00 101 LYS A C 1
ATOM 797 O O . LYS A 1 101 ? -1.006 1.988 0.637 1.00 96.00 101 LYS A O 1
ATOM 802 N N . ILE A 1 102 ? -1.839 0.797 -1.073 1.00 94.38 102 ILE A N 1
ATOM 803 C CA . ILE A 1 102 ? -0.798 -0.229 -1.075 1.00 94.38 102 ILE A CA 1
ATOM 804 C C . ILE A 1 102 ? 0.399 0.280 -1.886 1.00 94.38 102 ILE A C 1
ATOM 806 O O . ILE A 1 102 ? 0.209 0.701 -3.028 1.00 94.38 102 ILE A O 1
ATOM 810 N N . ILE A 1 103 ? 1.606 0.254 -1.311 1.00 88.69 103 ILE A N 1
ATOM 811 C CA . ILE A 1 103 ? 2.791 0.934 -1.875 1.00 88.69 103 ILE A CA 1
ATOM 812 C C . ILE A 1 103 ? 3.882 0.014 -2.436 1.00 88.69 103 ILE A C 1
ATOM 814 O O . ILE A 1 103 ? 4.780 0.503 -3.111 1.00 88.69 103 ILE A O 1
ATOM 818 N N . ASP A 1 104 ? 3.824 -1.295 -2.196 1.00 79.12 104 ASP A N 1
ATOM 819 C CA . ASP A 1 104 ? 4.917 -2.201 -2.573 1.00 79.12 104 ASP A CA 1
ATOM 820 C C . ASP A 1 104 ? 4.400 -3.535 -3.109 1.00 79.12 104 ASP A C 1
ATOM 822 O O . ASP A 1 104 ? 4.452 -4.557 -2.431 1.00 79.12 104 ASP A O 1
ATOM 826 N N . PHE A 1 105 ? 3.905 -3.539 -4.348 1.00 74.00 105 PHE A N 1
ATOM 827 C CA . PHE A 1 105 ? 3.430 -4.746 -5.031 1.00 74.00 105 PHE A CA 1
ATOM 828 C C . PHE A 1 105 ? 4.562 -5.718 -5.411 1.00 74.00 105 PHE A C 1
ATOM 830 O O . PHE A 1 105 ? 4.721 -6.059 -6.575 1.00 74.00 105 PHE A O 1
ATOM 837 N N . GLY A 1 106 ? 5.351 -6.195 -4.443 1.00 59.66 106 GLY A N 1
ATOM 838 C CA . GLY A 1 106 ? 6.142 -7.431 -4.513 1.00 59.66 106 GLY A CA 1
ATOM 839 C C . GLY A 1 106 ? 7.108 -7.581 -5.692 1.00 59.66 106 GLY A C 1
ATOM 840 O O . GLY A 1 106 ? 7.587 -8.692 -5.951 1.00 59.66 106 GLY A O 1
ATOM 841 N N . ILE A 1 107 ? 7.422 -6.495 -6.400 1.00 57.59 107 ILE A N 1
ATOM 842 C CA . ILE A 1 107 ? 8.184 -6.506 -7.657 1.00 57.59 107 ILE A CA 1
ATOM 843 C C . ILE A 1 107 ? 9.640 -6.941 -7.407 1.00 57.59 107 ILE A C 1
ATOM 845 O O . ILE A 1 107 ? 10.356 -7.369 -8.308 1.00 57.59 107 ILE A O 1
ATOM 849 N N . ALA A 1 108 ? 10.073 -6.945 -6.145 1.00 45.22 108 ALA A N 1
ATOM 850 C CA . ALA A 1 108 ? 11.349 -7.505 -5.721 1.00 45.22 108 ALA A CA 1
ATOM 851 C C . ALA A 1 108 ? 11.458 -9.035 -5.902 1.00 45.22 108 ALA A C 1
ATOM 853 O O . ALA A 1 108 ? 12.565 -9.552 -6.014 1.00 45.22 108 ALA A O 1
ATOM 854 N N . LYS A 1 109 ? 10.349 -9.794 -5.958 1.00 47.31 109 LYS A N 1
ATOM 855 C CA . LYS A 1 109 ? 10.412 -11.252 -6.217 1.00 47.31 109 LYS A CA 1
ATOM 856 C C . LYS A 1 109 ? 10.360 -11.614 -7.697 1.00 47.31 109 LYS A C 1
ATOM 858 O O . LYS A 1 109 ? 10.851 -12.679 -8.064 1.00 47.31 109 LYS A O 1
ATOM 863 N N . ALA A 1 110 ? 9.820 -10.739 -8.539 1.00 45.72 110 ALA A N 1
ATOM 864 C CA . ALA A 1 110 ? 9.910 -10.839 -9.997 1.00 45.72 110 ALA A CA 1
ATOM 865 C C . ALA A 1 110 ? 11.371 -10.906 -10.478 1.00 45.72 110 ALA A C 1
ATOM 867 O O . ALA A 1 110 ? 11.724 -11.681 -11.367 1.00 45.72 110 ALA A O 1
ATOM 868 N N . THR A 1 111 ? 12.251 -10.160 -9.809 1.00 44.59 111 THR A N 1
ATOM 869 C CA . THR A 1 111 ? 13.689 -10.141 -10.094 1.00 44.59 111 THR A CA 1
ATOM 870 C C . THR A 1 111 ? 14.456 -11.321 -9.484 1.00 44.59 111 THR A C 1
ATOM 872 O O . THR A 1 111 ? 15.579 -11.580 -9.910 1.00 44.59 111 THR A O 1
ATOM 875 N N . GLN A 1 112 ? 13.871 -12.063 -8.530 1.00 42.22 112 GLN A N 1
ATOM 876 C CA . GLN A 1 112 ? 14.573 -13.102 -7.758 1.00 42.22 112 GLN A CA 1
ATOM 877 C C . GLN A 1 112 ? 14.041 -14.536 -7.929 1.00 42.22 112 GLN A C 1
ATOM 879 O O . GLN A 1 112 ? 14.738 -15.475 -7.547 1.00 42.22 112 GLN A O 1
ATOM 884 N N . HIS A 1 113 ? 12.865 -14.766 -8.526 1.00 35.84 113 HIS A N 1
ATOM 885 C CA . HIS A 1 113 ? 12.338 -16.127 -8.685 1.00 35.84 113 HIS A CA 1
ATOM 886 C C . HIS A 1 113 ? 12.605 -16.743 -10.067 1.00 35.84 113 HIS A C 1
ATOM 888 O O . HIS A 1 113 ? 11.862 -16.540 -11.029 1.00 35.84 113 HIS A O 1
ATOM 894 N N . ARG A 1 114 ? 13.583 -17.657 -10.110 1.00 38.19 114 ARG A N 1
ATOM 895 C CA . ARG A 1 114 ? 13.391 -18.932 -10.817 1.00 38.19 114 ARG A CA 1
ATOM 896 C C . ARG A 1 114 ? 12.286 -19.666 -10.045 1.00 38.19 114 ARG A C 1
ATOM 898 O O . ARG A 1 114 ? 12.496 -20.072 -8.906 1.00 38.19 114 ARG A O 1
ATOM 905 N N . LEU A 1 115 ? 11.086 -19.739 -10.609 1.00 37.22 115 LEU A N 1
ATOM 906 C CA . LEU A 1 115 ? 10.152 -20.807 -10.260 1.00 37.22 115 LEU A CA 1
ATOM 907 C C . LEU A 1 115 ? 10.659 -22.011 -11.066 1.00 37.22 115 LEU A C 1
ATOM 909 O O . LEU A 1 115 ? 10.641 -21.952 -12.290 1.00 37.22 115 LEU A O 1
ATOM 913 N N . THR A 1 116 ? 11.265 -22.975 -10.373 1.00 37.34 116 THR A N 1
ATOM 914 C CA . THR A 1 116 ? 11.711 -24.305 -10.853 1.00 37.34 116 THR A CA 1
ATOM 915 C C . THR A 1 116 ? 10.609 -25.004 -11.666 1.00 37.34 116 THR A C 1
ATOM 917 O O . THR A 1 116 ? 9.446 -24.821 -11.314 1.00 37.34 116 THR A O 1
ATOM 920 N N . GLU A 1 117 ? 10.832 -25.817 -12.704 1.00 36.12 117 GLU A N 1
ATOM 921 C CA . GLU A 1 117 ? 12.007 -26.334 -13.440 1.00 36.12 117 GLU A CA 1
ATOM 922 C C . GLU A 1 117 ? 11.942 -25.896 -14.913 1.00 36.12 117 GLU A C 1
ATOM 924 O O . GLU A 1 117 ? 10.814 -25.742 -15.435 1.00 36.12 117 GLU A O 1
#